Protein AF-A0A2L2Z4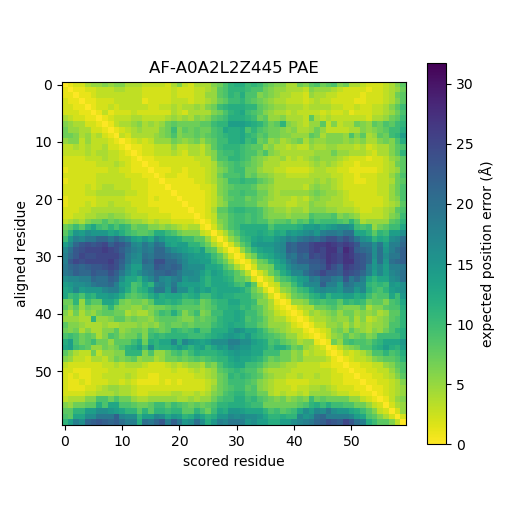45-F1 (afdb_monomer)

Sequence (60 aa):
CKKFFYGGCGGNRNIFATEEECYNNCGALVAPKVDFFEQETVTGLFRGYFPRFYYYKQTG

Mean predicted aligned error: 7.83 Å

Structure (mmCIF, N/CA/C/O backbone):
data_AF-A0A2L2Z445-F1
#
_entry.id   AF-A0A2L2Z445-F1
#
loop_
_atom_site.group_PDB
_atom_site.id
_atom_site.type_symbol
_atom_site.label_atom_id
_atom_site.label_alt_id
_atom_site.label_comp_id
_atom_site.label_asym_id
_atom_site.label_entity_id
_atom_site.label_seq_id
_atom_site.pdbx_PDB_ins_code
_atom_site.Cartn_x
_atom_site.Cartn_y
_atom_site.Cartn_z
_atom_site.occupancy
_atom_site.B_iso_or_equiv
_atom_site.auth_seq_id
_atom_site.auth_comp_id
_atom_site.auth_asym_id
_atom_site.auth_atom_id
_atom_site.pdbx_PDB_model_num
ATOM 1 N N . CYS A 1 1 ? -4.346 -3.489 6.504 1.00 84.56 1 CYS A N 1
ATOM 2 C CA . CYS A 1 1 ? -3.481 -3.535 5.310 1.00 84.56 1 CYS A CA 1
ATOM 3 C C . CYS A 1 1 ? -2.402 -4.587 5.505 1.00 84.56 1 CYS A C 1
ATOM 5 O O . CYS A 1 1 ? -2.025 -4.842 6.642 1.00 84.56 1 CYS A O 1
ATOM 7 N N . LYS A 1 2 ? -1.943 -5.243 4.438 1.00 87.12 2 LYS A N 1
ATOM 8 C CA . LYS A 1 2 ? -0.904 -6.286 4.478 1.00 87.12 2 LYS A CA 1
ATOM 9 C C . LYS A 1 2 ? 0.113 -6.055 3.363 1.00 87.12 2 LYS A C 1
ATOM 11 O O . LYS A 1 2 ? -0.231 -5.509 2.321 1.00 87.12 2 LYS A O 1
ATOM 16 N N . LYS A 1 3 ? 1.363 -6.467 3.584 1.00 89.31 3 LYS A N 1
ATOM 17 C CA . LYS A 1 3 ? 2.417 -6.420 2.560 1.00 89.31 3 LYS A CA 1
ATOM 18 C C . LYS A 1 3 ? 2.279 -7.603 1.600 1.00 89.31 3 LYS A C 1
ATOM 20 O O . LYS A 1 3 ? 1.959 -8.707 2.036 1.00 89.31 3 LYS A O 1
ATOM 25 N N . PHE A 1 4 ? 2.554 -7.376 0.320 1.00 88.31 4 PHE A N 1
ATOM 26 C CA . PHE A 1 4 ? 2.671 -8.417 -0.701 1.00 88.31 4 PHE A CA 1
ATOM 27 C C . PHE A 1 4 ? 3.700 -8.025 -1.772 1.00 88.31 4 PHE A C 1
ATOM 29 O O . PHE A 1 4 ? 4.171 -6.884 -1.813 1.00 88.31 4 PHE A O 1
ATOM 36 N N . PHE A 1 5 ? 4.051 -8.979 -2.636 1.00 88.62 5 PHE A N 1
ATOM 37 C CA . PHE A 1 5 ? 4.923 -8.732 -3.781 1.00 88.62 5 PHE A CA 1
ATOM 38 C C . PHE A 1 5 ? 4.104 -8.479 -5.040 1.00 88.62 5 PHE A C 1
ATOM 40 O O . PHE A 1 5 ? 3.331 -9.329 -5.491 1.00 88.62 5 PHE A O 1
ATOM 47 N N . TYR A 1 6 ? 4.321 -7.304 -5.614 1.00 85.94 6 TYR A N 1
ATOM 48 C CA . TYR A 1 6 ? 3.807 -6.926 -6.913 1.00 85.94 6 TYR A CA 1
ATO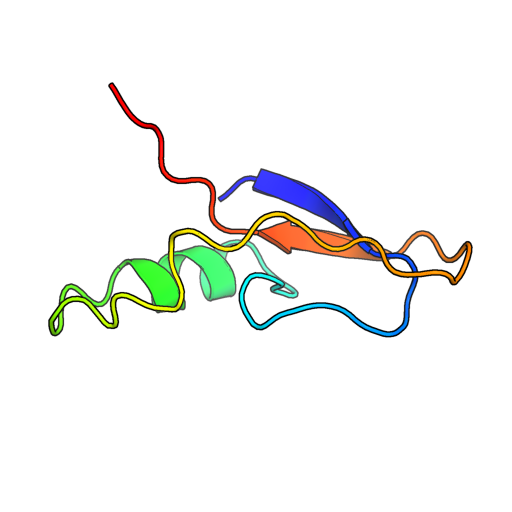M 49 C C . TYR A 1 6 ? 4.873 -7.183 -7.983 1.00 85.94 6 TYR A C 1
ATOM 51 O O . TYR A 1 6 ? 6.032 -6.799 -7.823 1.00 85.94 6 TYR A O 1
ATOM 59 N N . GLY A 1 7 ? 4.465 -7.811 -9.081 1.00 85.00 7 GLY A N 1
ATOM 60 C CA . GLY A 1 7 ? 5.298 -8.238 -10.205 1.00 85.00 7 GLY A CA 1
ATOM 61 C C . GLY A 1 7 ? 5.849 -7.095 -11.054 1.00 85.00 7 GLY A C 1
ATOM 62 O O . GLY A 1 7 ? 6.754 -7.306 -11.859 1.00 85.00 7 GLY A O 1
ATOM 63 N N . GLY A 1 8 ? 5.343 -5.873 -10.861 1.00 82.06 8 GLY A N 1
ATOM 64 C CA . GLY A 1 8 ? 5.849 -4.651 -11.496 1.00 82.06 8 GLY A CA 1
ATOM 65 C C . GLY A 1 8 ? 5.009 -4.124 -12.654 1.00 82.06 8 GLY A C 1
ATOM 66 O O . GLY A 1 8 ? 5.265 -3.020 -13.121 1.00 82.06 8 GLY A O 1
ATOM 67 N N . CYS A 1 9 ? 4.011 -4.882 -13.111 1.00 81.38 9 CYS A N 1
ATOM 68 C CA . CYS A 1 9 ? 3.065 -4.447 -14.135 1.00 81.38 9 CYS A CA 1
ATOM 69 C C . CYS A 1 9 ? 1.737 -5.227 -14.018 1.00 81.38 9 CYS A C 1
ATOM 71 O O . CYS A 1 9 ? 1.720 -6.369 -13.554 1.00 81.38 9 CYS A O 1
ATOM 73 N N . GLY A 1 10 ? 0.629 -4.630 -14.471 1.00 75.25 10 GLY A N 1
ATOM 74 C CA . GLY A 1 10 ? -0.725 -5.145 -14.228 1.00 75.25 10 GLY A CA 1
ATOM 75 C C . GLY A 1 10 ? -1.193 -4.782 -12.821 1.00 75.25 10 GLY A C 1
ATOM 76 O O . GLY A 1 10 ? -0.605 -3.914 -12.195 1.00 75.25 10 GLY A O 1
ATOM 77 N N . GLY A 1 11 ? -2.233 -5.406 -12.287 1.00 77.00 11 GLY A N 1
ATOM 78 C CA . GLY A 1 11 ? -2.699 -5.097 -10.933 1.00 77.00 11 GLY A CA 1
ATOM 79 C C . GLY A 1 11 ? -4.046 -4.393 -10.902 1.00 77.00 11 GLY A C 1
ATOM 80 O O . GLY A 1 11 ? -4.611 -4.034 -11.932 1.00 77.00 11 GLY A O 1
ATOM 81 N N . ASN A 1 12 ? -4.570 -4.227 -9.697 1.00 78.06 12 ASN A N 1
ATOM 82 C CA . ASN A 1 12 ? -5.842 -3.567 -9.462 1.00 78.06 12 ASN A CA 1
ATOM 83 C C . ASN A 1 12 ? -5.651 -2.376 -8.524 1.00 78.06 12 ASN A C 1
ATOM 85 O O . ASN A 1 12 ? -4.532 -2.023 -8.150 1.00 78.06 12 ASN A O 1
ATOM 89 N N . ARG A 1 13 ? -6.757 -1.729 -8.167 1.00 82.50 13 ARG A N 1
ATOM 90 C CA . ARG A 1 13 ? -6.703 -0.505 -7.371 1.00 82.50 13 ARG A CA 1
ATOM 91 C C . ARG A 1 13 ? -6.445 -0.774 -5.879 1.00 82.50 13 ARG A C 1
ATOM 93 O O . ARG A 1 13 ? -6.249 0.172 -5.128 1.00 82.50 13 ARG A O 1
ATOM 100 N N . ASN A 1 14 ? -6.381 -2.040 -5.463 1.00 83.75 14 ASN A N 1
ATOM 101 C CA . ASN A 1 14 ? -6.053 -2.475 -4.106 1.00 83.75 14 ASN A CA 1
ATOM 102 C C . ASN A 1 14 ? -4.532 -2.694 -3.916 1.00 83.75 14 ASN A C 1
ATOM 104 O O . ASN A 1 14 ? -4.101 -3.658 -3.285 1.00 83.75 14 ASN A O 1
ATOM 108 N N . ILE A 1 15 ? -3.700 -1.831 -4.508 1.00 86.88 15 ILE A N 1
ATOM 109 C CA . ILE A 1 15 ? -2.234 -1.901 -4.446 1.00 86.88 15 ILE A CA 1
ATOM 110 C C . ILE A 1 15 ? -1.699 -0.504 -4.132 1.00 86.88 15 ILE A C 1
ATOM 112 O O . ILE A 1 15 ? -1.858 0.419 -4.923 1.00 86.88 15 ILE A O 1
ATOM 116 N N . PHE A 1 16 ? -1.018 -0.370 -2.999 1.00 89.00 16 PHE A N 1
ATOM 117 C CA . PHE A 1 16 ? -0.557 0.900 -2.445 1.00 89.00 16 PHE A CA 1
ATOM 118 C C . PHE A 1 16 ? 0.955 0.887 -2.210 1.00 89.00 16 PHE A C 1
ATOM 120 O O . PHE A 1 16 ? 1.567 -0.166 -1.980 1.00 89.00 16 PHE A O 1
ATOM 127 N N . ALA A 1 17 ? 1.582 2.060 -2.289 1.00 89.56 17 ALA A N 1
ATOM 128 C CA . ALA A 1 17 ? 3.014 2.223 -2.052 1.00 89.56 17 ALA A CA 1
ATOM 129 C C . ALA A 1 17 ? 3.354 2.204 -0.560 1.00 89.56 17 ALA A C 1
ATOM 131 O O . ALA A 1 17 ? 4.391 1.661 -0.176 1.00 89.56 17 ALA A O 1
ATOM 132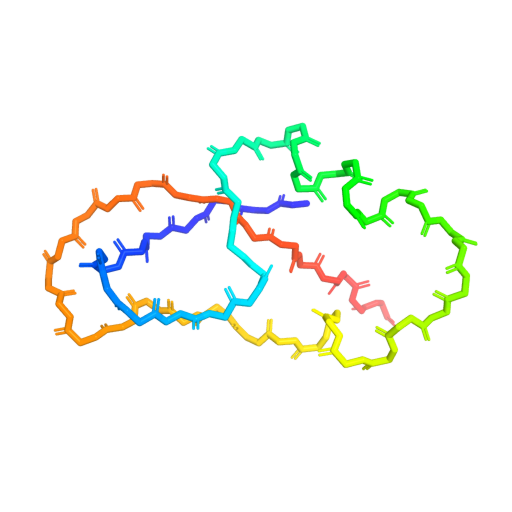 N N . THR A 1 18 ? 2.478 2.770 0.270 1.00 88.69 18 THR A N 1
ATOM 133 C CA . THR A 1 18 ? 2.695 2.890 1.713 1.00 88.69 18 THR A CA 1
ATOM 134 C C . THR A 1 18 ? 1.532 2.311 2.511 1.00 88.69 18 THR A C 1
ATOM 136 O O . THR A 1 18 ? 0.408 2.160 2.030 1.00 88.69 18 THR A O 1
ATOM 139 N N . GLU A 1 19 ? 1.818 1.959 3.763 1.00 85.56 19 GLU A N 1
ATOM 140 C CA . GLU A 1 19 ? 0.808 1.474 4.702 1.00 85.56 19 GLU A CA 1
ATOM 141 C C . GLU A 1 19 ? -0.232 2.554 5.025 1.00 85.56 19 GLU A C 1
ATOM 143 O O . GLU A 1 19 ? -1.428 2.269 5.078 1.00 85.56 19 GLU A O 1
ATOM 148 N N . GLU A 1 20 ? 0.223 3.799 5.170 1.00 86.06 20 GLU A N 1
ATOM 149 C CA . GLU A 1 20 ? -0.627 4.964 5.400 1.00 86.06 20 GLU A CA 1
ATOM 150 C C . GLU A 1 20 ? -1.594 5.195 4.233 1.00 86.06 20 GLU A C 1
ATOM 152 O O . GLU A 1 20 ? -2.789 5.357 4.454 1.00 86.06 20 GLU A O 1
ATOM 157 N N . GLU A 1 21 ? -1.113 5.131 2.987 1.00 85.38 21 GLU A N 1
ATOM 158 C CA . GLU A 1 21 ? -1.953 5.263 1.792 1.00 85.38 21 GLU A CA 1
ATOM 159 C C . GLU A 1 21 ? -3.052 4.192 1.767 1.00 85.38 21 GLU A C 1
ATOM 161 O O . GLU A 1 21 ? -4.214 4.491 1.484 1.00 85.38 21 GLU A O 1
ATOM 166 N N . CYS A 1 22 ? -2.701 2.957 2.128 1.00 85.12 22 CYS A N 1
ATOM 167 C CA . CYS A 1 22 ? -3.651 1.857 2.203 1.00 85.12 22 CYS A CA 1
ATOM 168 C C . CYS A 1 22 ? -4.737 2.090 3.271 1.00 85.12 22 CYS A C 1
ATOM 170 O O . CYS A 1 22 ? -5.924 1.881 3.000 1.00 85.12 22 CYS A O 1
ATOM 172 N N . TYR A 1 23 ? -4.366 2.549 4.473 1.00 80.25 23 TYR A N 1
ATOM 173 C CA . TYR A 1 23 ? -5.343 2.837 5.528 1.00 80.25 23 TYR A CA 1
ATOM 174 C C . TYR A 1 23 ? -6.161 4.097 5.248 1.00 80.25 23 TYR A C 1
ATOM 176 O O . TYR A 1 23 ? -7.361 4.077 5.495 1.00 80.25 23 TYR A O 1
ATOM 184 N N . ASN A 1 24 ? -5.574 5.150 4.680 1.00 80.44 24 ASN A N 1
ATOM 185 C CA . ASN A 1 24 ? -6.285 6.387 4.351 1.00 80.44 24 ASN A CA 1
ATOM 186 C C . ASN A 1 24 ? -7.332 6.171 3.250 1.00 80.44 24 ASN A C 1
ATOM 188 O O . ASN A 1 24 ? -8.433 6.714 3.333 1.00 80.44 24 ASN A O 1
ATOM 192 N N . ASN A 1 25 ? -7.035 5.325 2.257 1.00 74.62 25 ASN A N 1
ATOM 193 C CA . ASN A 1 25 ? -8.007 4.956 1.223 1.00 74.62 25 ASN A CA 1
ATOM 194 C C . ASN A 1 25 ? -9.156 4.088 1.762 1.00 74.62 25 ASN A C 1
ATOM 196 O O . ASN A 1 25 ? -10.247 4.109 1.198 1.00 74.62 25 ASN A O 1
ATOM 200 N N . CYS A 1 26 ? -8.934 3.347 2.853 1.00 67.50 26 CYS A N 1
ATOM 201 C CA . CYS A 1 26 ? -9.941 2.453 3.430 1.00 67.50 26 CYS A CA 1
ATOM 202 C C . CYS A 1 26 ? -10.666 3.017 4.663 1.00 67.50 26 CYS A C 1
ATOM 204 O O . CYS A 1 26 ? -11.764 2.570 4.981 1.00 67.50 26 CYS A O 1
ATOM 206 N N . GLY A 1 27 ? -10.068 3.987 5.359 1.00 58.81 27 GLY A N 1
ATOM 207 C CA . GLY A 1 27 ? -10.605 4.646 6.553 1.00 58.81 27 GLY A CA 1
ATOM 208 C C . GLY A 1 27 ? -11.641 5.728 6.247 1.00 58.81 27 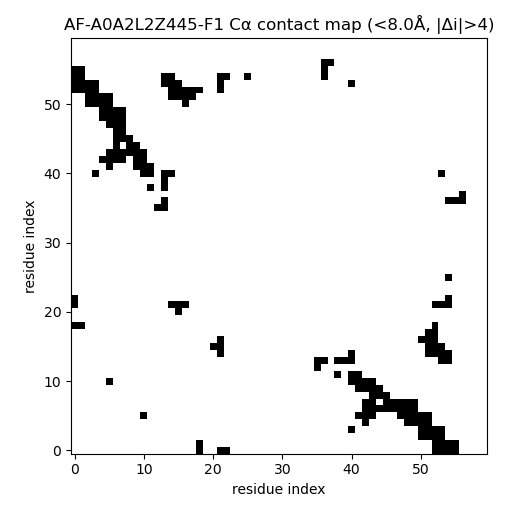GLY A C 1
ATOM 209 O O . GLY A 1 27 ? -12.351 6.174 7.147 1.00 58.81 27 GLY A O 1
ATOM 210 N N . ALA A 1 28 ? -11.786 6.119 4.978 1.00 54.72 28 ALA A N 1
ATOM 211 C CA . ALA A 1 28 ? -12.907 6.926 4.523 1.00 54.72 28 ALA A CA 1
ATOM 212 C C . ALA A 1 28 ? -14.176 6.056 4.469 1.00 54.72 28 ALA A C 1
ATOM 214 O O . ALA A 1 28 ? -14.530 5.505 3.430 1.00 54.72 28 ALA A O 1
ATOM 215 N N . LEU A 1 29 ? -14.894 5.973 5.592 1.00 53.34 29 LEU A N 1
ATOM 216 C CA . LEU A 1 29 ? -16.266 5.453 5.721 1.00 53.34 29 LEU A CA 1
ATOM 217 C C . LEU A 1 29 ? -17.303 6.305 4.943 1.00 53.34 29 LEU A C 1
ATOM 219 O O . LEU A 1 29 ? -18.431 6.500 5.391 1.00 53.34 29 LEU A O 1
ATOM 223 N N . VAL A 1 30 ? -16.943 6.844 3.777 1.00 47.78 30 VAL A N 1
ATOM 224 C CA . VAL A 1 30 ? -17.836 7.604 2.900 1.00 47.78 30 VAL A CA 1
ATOM 225 C C . VAL A 1 30 ? -18.399 6.642 1.861 1.00 47.78 30 VAL A C 1
ATOM 227 O O . VAL A 1 30 ? -17.908 6.572 0.739 1.00 47.78 30 VAL A O 1
ATOM 230 N N . ALA A 1 31 ? -19.438 5.913 2.277 1.00 50.62 31 ALA A N 1
ATOM 231 C CA . ALA A 1 31 ? -20.227 4.964 1.488 1.00 50.62 31 ALA A CA 1
ATOM 232 C C . ALA A 1 31 ? -19.437 3.769 0.895 1.00 50.62 31 ALA A C 1
ATOM 234 O O . ALA A 1 31 ? -18.290 3.893 0.468 1.00 50.62 31 ALA A O 1
ATOM 235 N N . PRO A 1 32 ? -20.037 2.569 0.828 1.00 48.75 32 PRO A N 1
ATOM 236 C CA . PRO A 1 32 ? -19.365 1.423 0.243 1.00 48.75 32 PRO A CA 1
ATOM 237 C C . PRO A 1 32 ? -19.221 1.665 -1.263 1.00 48.75 32 PRO A C 1
ATOM 239 O O . PRO A 1 32 ? -20.175 1.515 -2.024 1.00 48.75 32 PRO A O 1
ATOM 242 N N . LYS A 1 33 ? -18.018 2.006 -1.734 1.00 53.31 33 LYS A N 1
ATOM 243 C CA . LYS A 1 33 ? -17.655 1.706 -3.122 1.00 53.31 33 LYS A CA 1
ATOM 244 C C . LYS A 1 33 ? -17.448 0.196 -3.188 1.00 53.31 33 LYS A C 1
ATOM 246 O O . LYS A 1 33 ? -16.341 -0.298 -2.997 1.00 53.31 33 LYS A O 1
ATOM 251 N N . VAL A 1 34 ? -18.560 -0.508 -3.398 1.00 52.28 34 VAL A N 1
ATOM 252 C CA . VAL A 1 34 ? -18.743 -1.973 -3.336 1.00 52.28 34 VAL A CA 1
ATOM 253 C C . VAL A 1 34 ? -17.768 -2.761 -4.232 1.00 52.28 34 VAL A C 1
ATOM 255 O O . VAL A 1 34 ? -17.655 -3.966 -4.105 1.00 52.28 34 VAL A O 1
ATOM 258 N N . ASP A 1 35 ? -17.009 -2.089 -5.095 1.00 55.34 35 ASP A N 1
ATOM 259 C CA . ASP A 1 35 ? -16.134 -2.698 -6.100 1.00 55.34 35 ASP A CA 1
ATOM 260 C C . ASP A 1 35 ? -14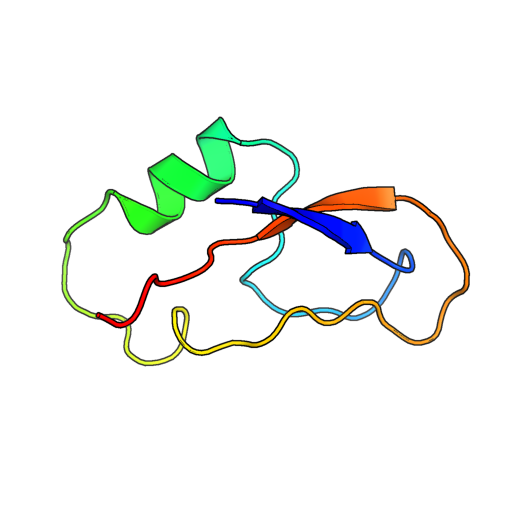.633 -2.716 -5.718 1.00 55.34 35 ASP A C 1
ATOM 262 O O . ASP A 1 35 ? -13.807 -3.323 -6.395 1.00 55.34 35 ASP A O 1
ATOM 266 N N . PHE A 1 36 ? -14.233 -2.026 -4.643 1.00 56.75 36 PHE A N 1
ATOM 267 C CA . PHE A 1 36 ? -12.807 -1.856 -4.303 1.00 56.75 36 PHE A CA 1
ATOM 268 C C . PHE A 1 36 ? -12.289 -2.842 -3.249 1.00 56.75 36 PHE A C 1
ATOM 270 O O . PHE A 1 36 ? -11.103 -3.158 -3.221 1.00 56.75 36 PHE A O 1
ATOM 277 N N . PHE A 1 37 ? -13.168 -3.305 -2.361 1.00 60.38 37 PHE A N 1
ATOM 278 C CA . PHE A 1 37 ? -12.784 -3.983 -1.117 1.00 60.38 37 PHE A CA 1
ATOM 279 C C . PHE A 1 37 ? -12.747 -5.514 -1.206 1.00 60.38 37 PHE A C 1
ATOM 281 O O . PHE A 1 37 ? -12.205 -6.152 -0.306 1.00 60.38 37 PHE A O 1
ATOM 288 N N . GLU A 1 38 ? -13.292 -6.097 -2.274 1.00 62.75 38 GLU A N 1
ATOM 289 C CA . GLU A 1 38 ? -13.296 -7.550 -2.521 1.00 62.75 38 GLU A CA 1
ATOM 290 C C . GLU A 1 38 ? -12.230 -7.980 -3.540 1.00 62.75 38 GLU A C 1
ATOM 292 O O . GLU A 1 38 ? -12.152 -9.141 -3.927 1.00 62.75 38 GLU A O 1
ATOM 297 N N . GLN A 1 39 ? -11.383 -7.048 -3.981 1.00 68.75 39 GLN A N 1
ATOM 298 C CA .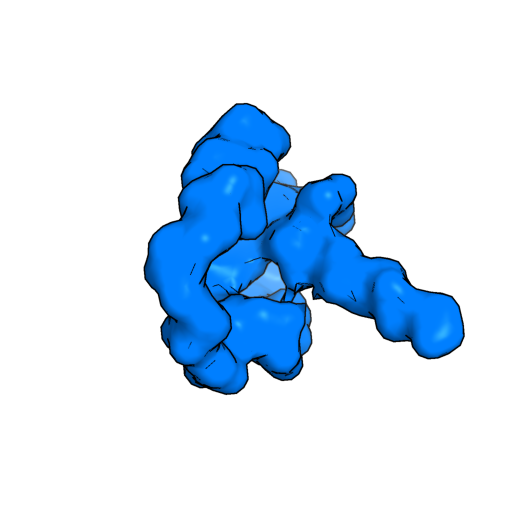 GLN A 1 39 ? -10.360 -7.335 -4.976 1.00 68.75 39 GLN A CA 1
ATOM 299 C C . GLN A 1 39 ? -9.186 -8.113 -4.368 1.00 68.75 39 GLN A C 1
ATOM 301 O O . GLN A 1 39 ? -8.488 -7.619 -3.477 1.00 68.75 39 GLN A O 1
ATOM 306 N N . GLU A 1 40 ? -8.942 -9.312 -4.905 1.00 73.94 40 GLU A N 1
ATOM 307 C CA . GLU A 1 40 ? -7.769 -10.135 -4.600 1.00 73.94 40 GLU A CA 1
ATOM 308 C C . GLU A 1 40 ? -6.462 -9.416 -4.960 1.00 73.94 40 GLU A C 1
ATOM 310 O O . GLU A 1 40 ? -6.421 -8.546 -5.828 1.00 73.94 40 GLU A O 1
ATOM 315 N N . THR A 1 41 ? -5.349 -9.783 -4.329 1.00 75.00 41 THR A N 1
ATOM 316 C CA . THR A 1 41 ? -4.038 -9.255 -4.725 1.00 75.00 41 THR A CA 1
ATOM 317 C C . THR A 1 41 ? -3.639 -9.774 -6.099 1.00 75.00 41 THR A C 1
ATOM 319 O O . THR A 1 41 ? -3.537 -10.983 -6.297 1.00 75.00 41 THR A O 1
ATOM 322 N N . VAL A 1 42 ? -3.317 -8.872 -7.026 1.00 81.81 42 VAL A N 1
ATOM 323 C CA . VAL A 1 42 ? -2.809 -9.244 -8.351 1.00 81.81 42 VAL A CA 1
ATOM 324 C C . VAL A 1 42 ? -1.314 -8.950 -8.417 1.00 81.81 42 VAL A C 1
ATOM 326 O O . VAL A 1 42 ? -0.894 -7.799 -8.531 1.00 81.81 42 VAL A O 1
ATOM 329 N N . THR A 1 43 ? -0.498 -10.004 -8.369 1.00 82.00 43 THR A N 1
ATOM 330 C CA . THR A 1 43 ? 0.956 -9.899 -8.568 1.00 82.00 43 THR A CA 1
ATOM 331 C C . THR A 1 43 ? 1.293 -9.515 -10.012 1.00 82.00 43 THR A C 1
ATOM 333 O O . THR A 1 43 ? 2.208 -8.733 -10.226 1.00 82.00 43 THR A O 1
ATOM 336 N N . GLY A 1 44 ? 0.526 -9.969 -11.006 1.00 78.88 44 GLY A N 1
ATOM 337 C CA . GL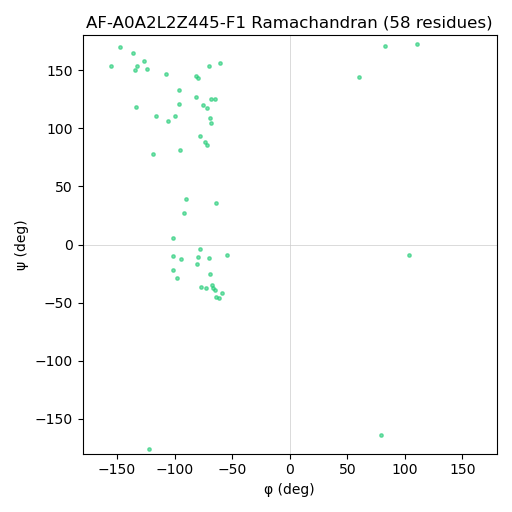Y A 1 44 ? 0.827 -9.731 -12.422 1.00 78.88 44 GLY A CA 1
ATOM 338 C C . GLY A 1 44 ? 1.849 -10.723 -12.996 1.00 78.88 44 GLY A C 1
ATOM 339 O O . GLY A 1 44 ? 2.421 -11.535 -12.277 1.00 78.88 4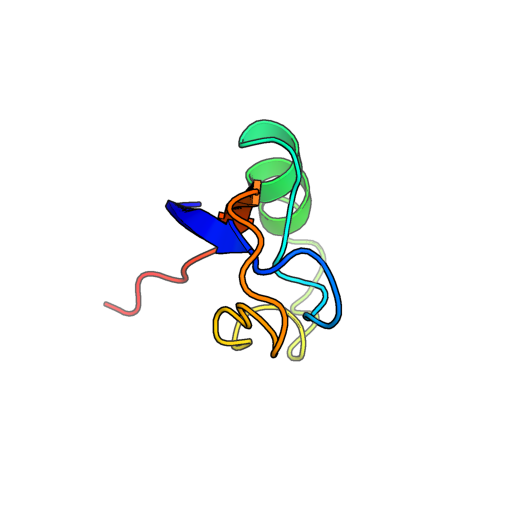4 GLY A O 1
ATOM 340 N N . LEU A 1 45 ? 2.038 -10.690 -14.321 1.00 77.75 45 LEU A N 1
ATOM 341 C CA . LEU A 1 45 ? 2.818 -11.693 -15.074 1.00 77.75 45 LEU A CA 1
ATOM 342 C C . LEU A 1 45 ? 4.339 -11.479 -15.022 1.00 77.75 45 LEU A C 1
ATOM 344 O O . LEU A 1 45 ? 5.114 -12.374 -15.363 1.00 77.75 45 LEU A O 1
ATOM 348 N N . PHE A 1 46 ? 4.772 -10.286 -14.626 1.00 83.06 46 PHE A N 1
ATOM 349 C CA . PHE A 1 46 ? 6.184 -9.934 -14.547 1.00 83.06 46 PHE A CA 1
ATOM 350 C C . PHE A 1 46 ? 6.789 -10.461 -13.242 1.00 83.06 46 PHE A C 1
ATOM 352 O O . PHE A 1 46 ? 6.136 -10.487 -12.203 1.00 83.06 46 PHE A O 1
ATOM 359 N N . ARG A 1 47 ? 8.057 -10.886 -13.291 1.00 81.88 47 ARG A N 1
ATOM 360 C CA . ARG A 1 47 ? 8.783 -11.477 -12.148 1.00 81.88 47 ARG A CA 1
ATOM 361 C C . ARG A 1 47 ? 9.554 -10.438 -11.324 1.00 81.88 47 ARG A C 1
ATOM 363 O O . ARG A 1 47 ? 10.588 -10.756 -10.740 1.00 81.88 47 ARG A O 1
ATOM 370 N N . GLY A 1 48 ? 9.096 -9.187 -11.334 1.00 82.62 48 GLY A N 1
ATOM 371 C CA . GLY A 1 48 ? 9.628 -8.153 -10.455 1.00 82.62 48 GLY A CA 1
ATOM 372 C C . GLY A 1 48 ? 9.225 -8.408 -9.002 1.00 82.62 48 GLY A C 1
ATOM 373 O O . GLY A 1 48 ? 8.203 -9.030 -8.731 1.00 82.62 48 GLY A O 1
ATOM 374 N N . TYR A 1 49 ? 10.030 -7.919 -8.062 1.00 85.44 49 TYR A N 1
ATOM 375 C CA . TYR A 1 49 ? 9.765 -8.046 -6.628 1.00 85.44 49 TYR A CA 1
ATOM 376 C C . TYR A 1 49 ? 9.627 -6.659 -6.020 1.00 85.44 49 TYR A C 1
ATOM 378 O O . TYR A 1 49 ? 10.550 -6.134 -5.399 1.00 85.44 49 TYR A O 1
ATOM 386 N N . PHE A 1 50 ? 8.465 -6.045 -6.233 1.00 87.62 50 PHE A N 1
ATOM 387 C CA . PHE A 1 50 ? 8.172 -4.722 -5.701 1.00 87.62 50 PHE A CA 1
ATOM 388 C C . PHE A 1 50 ? 7.315 -4.869 -4.439 1.00 87.62 50 PHE A C 1
ATOM 390 O O . PHE A 1 50 ? 6.160 -5.293 -4.546 1.00 87.62 50 PHE A O 1
ATOM 397 N N . PRO A 1 51 ? 7.847 -4.559 -3.242 1.00 89.44 51 PRO A N 1
ATOM 398 C CA . PRO A 1 51 ? 7.058 -4.607 -2.021 1.00 89.44 51 PRO A CA 1
ATOM 399 C C . PRO A 1 51 ? 5.950 -3.553 -2.092 1.00 89.44 51 PRO A C 1
ATOM 401 O O . PRO A 1 51 ? 6.213 -2.372 -2.324 1.00 89.44 51 PRO A O 1
ATOM 404 N N . ARG A 1 52 ? 4.706 -3.992 -1.912 1.00 90.19 52 ARG A N 1
ATOM 405 C CA . ARG A 1 52 ? 3.508 -3.146 -1.926 1.00 90.19 52 ARG A CA 1
ATOM 406 C C . ARG A 1 52 ? 2.575 -3.525 -0.787 1.00 90.19 52 ARG A C 1
ATOM 408 O O . ARG A 1 52 ? 2.711 -4.591 -0.185 1.00 90.19 52 ARG A O 1
ATOM 415 N N . PHE A 1 53 ? 1.622 -2.651 -0.500 1.00 88.25 53 PHE A N 1
ATOM 416 C CA . PHE A 1 53 ? 0.570 -2.890 0.478 1.00 88.25 53 PHE A CA 1
ATOM 417 C C . PHE A 1 53 ? -0.755 -3.127 -0.231 1.00 88.25 53 PHE A C 1
ATOM 419 O O . PHE A 1 53 ? -1.018 -2.534 -1.269 1.00 88.25 53 PHE A O 1
ATOM 426 N N . TYR A 1 54 ? -1.596 -3.972 0.341 1.00 87.00 54 TYR A N 1
ATOM 427 C CA . TYR A 1 54 ? -2.975 -4.147 -0.091 1.00 87.00 54 TYR A CA 1
ATOM 428 C C . TYR A 1 54 ?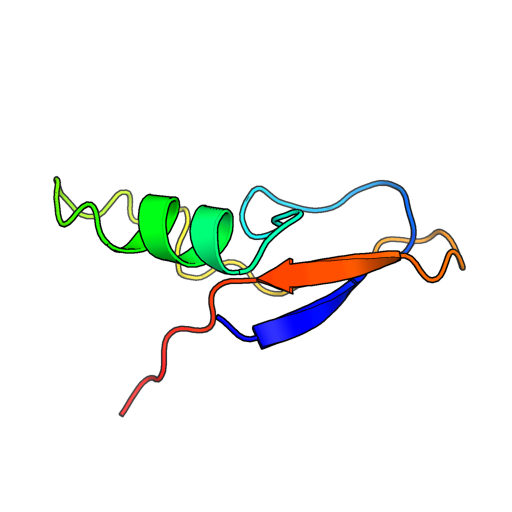 -3.896 -4.128 1.123 1.00 87.00 54 TYR A C 1
ATOM 430 O O . TYR A 1 54 ? -3.495 -4.452 2.252 1.00 87.00 54 TYR A O 1
ATOM 438 N N . TYR A 1 55 ? -5.142 -3.740 0.909 1.00 83.56 55 TYR A N 1
ATOM 439 C CA . TYR A 1 55 ? -6.164 -3.843 1.927 1.00 83.56 55 TYR A CA 1
ATOM 440 C C . TYR A 1 55 ? -6.718 -5.271 1.965 1.00 83.56 55 TYR A C 1
ATOM 442 O O . TYR A 1 55 ? -7.146 -5.818 0.954 1.00 83.56 55 TYR A O 1
ATOM 450 N N . TYR A 1 56 ? -6.715 -5.870 3.156 1.00 79.06 56 TYR A N 1
ATOM 451 C CA . TYR A 1 56 ? -7.282 -7.189 3.422 1.00 79.06 56 TYR A CA 1
ATOM 452 C C . TYR A 1 56 ? -8.442 -7.010 4.396 1.00 79.06 56 TYR A C 1
ATOM 454 O O . TYR A 1 56 ? -8.207 -6.667 5.560 1.00 79.06 56 TYR A O 1
ATOM 462 N N . LYS A 1 57 ? -9.676 -7.229 3.930 1.00 72.06 57 LYS A N 1
ATOM 463 C CA . LYS A 1 57 ? -10.853 -7.243 4.800 1.00 72.06 57 LYS A CA 1
ATOM 464 C C . LYS A 1 57 ? -10.805 -8.519 5.636 1.00 72.06 57 LYS A C 1
ATOM 466 O O . LYS A 1 57 ? -10.822 -9.621 5.101 1.00 72.06 57 LYS A O 1
ATOM 471 N N . GLN A 1 58 ? -10.718 -8.376 6.951 1.00 61.47 58 GLN A N 1
ATOM 472 C CA . GLN A 1 58 ? -10.821 -9.507 7.862 1.00 61.47 58 GLN A CA 1
ATOM 473 C C . GLN A 1 58 ? -12.313 -9.851 7.970 1.00 61.47 58 GLN A C 1
ATOM 475 O O . GLN A 1 58 ? -13.047 -9.198 8.706 1.00 61.47 58 GLN A O 1
ATOM 480 N N . THR A 1 59 ? -12.798 -10.787 7.153 1.00 57.53 59 THR A N 1
ATOM 481 C CA . THR A 1 59 ? -14.128 -11.378 7.348 1.00 57.53 59 THR A CA 1
ATOM 482 C C . THR A 1 59 ? -14.065 -12.236 8.604 1.00 57.53 59 THR A C 1
ATOM 484 O O . THR A 1 59 ? -13.350 -13.239 8.618 1.00 57.53 59 THR A O 1
ATOM 487 N N . GLY A 1 60 ? -14.723 -11.771 9.665 1.00 45.19 60 GLY A N 1
ATOM 488 C CA . GLY A 1 60 ? -15.102 -12.597 10.809 1.00 45.19 60 GLY A CA 1
ATOM 489 C C . GLY A 1 60 ? -16.376 -13.356 10.491 1.00 45.19 60 GLY A C 1
ATOM 490 O O . GLY A 1 60 ? -17.241 -12.746 9.822 1.00 45.19 60 GLY A O 1
#

Foldseek 3Di:
DDKDFALPDDWDPQKALDPCVNCVVVVPPPDDPVPQAPDDTDNDDHNDGRIIGGDHDPDD

Solvent-accessible surface area (backbone atoms only — not comparable to full-atom values): 3772 Å² total; per-residue (Å²): 103,44,80,47,64,29,11,79,45,83,58,62,90,50,61,27,86,39,70,64,57,35,46,58,70,64,67,57,84,73,66,84,65,81,80,57,70,80,55,75,87,50,34,46,91,42,92,44,85,40,79,29,21,27,60,65,76,82,83,126

Secondary structure (DSSP, 8-state):
-EEEEE-SS---SS-BSSHHHHHHHHH--SS--TTTSSPPP---SS---EEEEE------

Organism: Parasteatoda tepidariorum (NCBI:txid114398)

pLDDT: mean 75.59, std 13.29, range [45.19, 90.19]

Radius of gyration: 11.72 Å; Cα contacts (8 Å, |Δi|>4): 100; chains: 1; bounding box: 30×20×26 Å

InterPro domains:
  IPR002223 Pancreatic trypsin inhibitor Kunitz domain [PF00014] (1-26)
  IPR002223 Pancreatic trypsin inhibitor Kunitz domain [PR00759] (1-11)
  IPR002223 Pancreatic trypsin inhibitor Kunitz domain [PR00759] (11-26)
  IPR002223 Pancreatic trypsin inhibitor Kunitz domain [PS50279] (1-26)
  IPR020901 Proteinase inhibitor I2, Kunitz, conserved site [PS00280] (4-22)
  IPR036880 Pancreatic trypsin inhibitor Kunitz domain superfamily [G3DSA:4.10.410.10] (1-33)
  IPR036880 Pancreatic trypsin inhibitor Kunitz domain superfamily [SSF57362] (1-28)
  IPR050098 Tissue factor pathway inhibitor/Kunitz-type serine protease inhibitor-like [PTHR10083] (1-59)